Protein AF-A0A7Z0BEG8-F1 (afdb_monomer)

Nearest PDB structures (foldseek):
  4ovf-assembly1_B  TM=3.002E-01  e=1.725E+00  Escherichia coli str. K-12 substr. MC4100
  4n99-assembly1_B  TM=2.689E-01  e=1.384E+00  Escherichia coli K-12
  1jqj-assembly1_A  TM=2.837E-01  e=1.310E+00  Escherichia coli
  7azc-assembly2_D  TM=2.753E-01  e=2.534E+00  Escherichia coli 2-427-07_S4_C3

Secondary structure (DSSP, 8-state):
-EEEEEEE-S--STTT-EEEEEEEETTEEEEEEEESGGGSEEEEEEESSHHHHHHHHHHHH-SSS--EE-PPPPSS---PPP-

Structure (mmCIF, N/CA/C/O backbone):
data_AF-A0A7Z0BEG8-F1
#
_entry.id   AF-A0A7Z0BEG8-F1
#
loop_
_atom_site.group_PDB
_atom_site.id
_atom_site.type_symbol
_atom_site.label_atom_id
_atom_site.label_alt_id
_atom_site.label_comp_id
_atom_site.label_asym_id
_atom_site.label_entity_id
_atom_site.label_seq_id
_atom_site.pdbx_PDB_ins_code
_atom_site.Cartn_x
_atom_site.Cartn_y
_atom_site.Cartn_z
_atom_site.occupancy
_atom_site.B_iso_or_equiv
_atom_site.auth_seq_id
_atom_site.auth_comp_id
_atom_site.auth_asym_id
_atom_site.auth_atom_id
_atom_site.pdbx_PDB_model_num
ATOM 1 N N . MET A 1 1 ? -3.154 7.796 12.925 1.00 84.25 1 MET A N 1
ATOM 2 C CA . MET A 1 1 ? -2.876 6.888 11.793 1.00 84.25 1 MET A CA 1
ATOM 3 C C . MET A 1 1 ? -1.474 6.283 11.887 1.00 84.25 1 MET A C 1
ATOM 5 O O . MET A 1 1 ? -0.481 7.000 11.824 1.00 84.25 1 MET A O 1
ATOM 9 N N . GLU A 1 2 ? -1.400 4.963 12.050 1.00 90.69 2 GLU A N 1
ATOM 10 C CA . GLU A 1 2 ? -0.185 4.141 12.146 1.00 90.69 2 GLU A CA 1
ATOM 11 C C . GLU A 1 2 ? 0.031 3.375 10.829 1.00 90.69 2 GLU A C 1
ATOM 13 O O . GLU A 1 2 ? -0.873 2.688 10.357 1.00 90.69 2 GLU A O 1
ATOM 18 N N . GLN A 1 3 ? 1.219 3.460 10.221 1.00 92.50 3 GLN A N 1
ATOM 19 C CA . GLN A 1 3 ? 1.550 2.649 9.044 1.00 92.50 3 GLN A CA 1
ATOM 20 C C . GLN A 1 3 ? 1.968 1.238 9.459 1.00 92.50 3 GLN A C 1
ATOM 22 O O . GLN A 1 3 ? 2.995 1.064 10.108 1.00 92.50 3 GLN A O 1
ATOM 27 N N . ARG A 1 4 ? 1.204 0.234 9.024 1.00 92.75 4 ARG A N 1
ATOM 28 C CA . ARG A 1 4 ? 1.444 -1.180 9.334 1.00 92.75 4 ARG A CA 1
ATOM 29 C C . ARG A 1 4 ? 2.394 -1.836 8.345 1.00 92.75 4 ARG A C 1
ATOM 31 O O . ARG A 1 4 ? 3.313 -2.536 8.755 1.00 92.75 4 ARG A O 1
ATOM 38 N N . LYS A 1 5 ? 2.174 -1.613 7.049 1.00 94.00 5 LYS A N 1
ATOM 39 C CA . LYS A 1 5 ? 2.957 -2.225 5.969 1.00 94.00 5 LYS A CA 1
ATOM 40 C C . LYS A 1 5 ? 3.127 -1.243 4.812 1.00 94.00 5 LYS A C 1
ATOM 42 O O . LYS A 1 5 ? 2.319 -0.330 4.623 1.00 94.00 5 LYS A O 1
ATOM 47 N N . HIS A 1 6 ? 4.194 -1.427 4.047 1.00 94.56 6 HIS A N 1
ATOM 48 C CA . HIS A 1 6 ? 4.503 -0.650 2.851 1.00 94.56 6 HIS A CA 1
ATOM 49 C C . HIS A 1 6 ? 5.124 -1.582 1.822 1.00 94.56 6 HIS A C 1
ATOM 51 O O . HIS A 1 6 ? 6.021 -2.347 2.152 1.00 94.56 6 HIS A O 1
ATOM 57 N N . TRP A 1 7 ? 4.671 -1.504 0.579 1.00 95.50 7 TRP A N 1
ATOM 58 C CA . TRP A 1 7 ? 5.259 -2.215 -0.546 1.00 95.50 7 TRP A CA 1
ATOM 59 C C . TRP A 1 7 ? 5.731 -1.238 -1.609 1.00 95.50 7 TRP A C 1
ATOM 61 O O . TRP A 1 7 ? 5.061 -0.249 -1.900 1.00 95.50 7 TRP A O 1
ATOM 71 N N . TRP A 1 8 ? 6.870 -1.543 -2.221 1.00 94.25 8 TRP A N 1
ATOM 72 C CA . TRP A 1 8 ? 7.438 -0.788 -3.335 1.00 94.25 8 TRP A CA 1
ATOM 73 C C . TRP A 1 8 ? 7.732 -1.716 -4.513 1.00 94.25 8 TRP A C 1
ATOM 75 O O . TRP A 1 8 ? 8.276 -2.802 -4.330 1.00 94.25 8 TRP A O 1
ATOM 85 N N . ASN A 1 9 ? 7.417 -1.281 -5.734 1.00 93.62 9 ASN A N 1
ATOM 86 C CA . ASN A 1 9 ? 7.542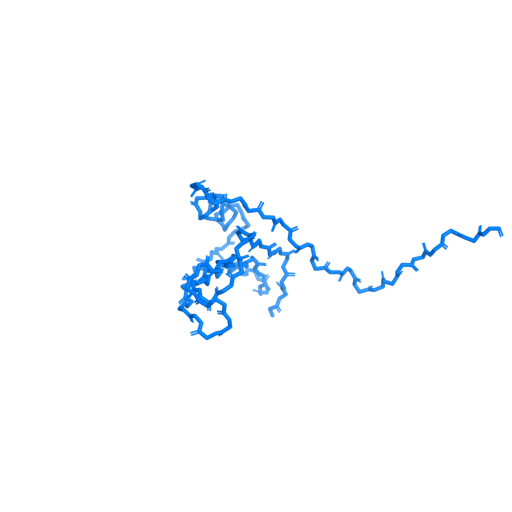 -2.099 -6.946 1.00 93.62 9 ASN A CA 1
ATOM 87 C C . ASN A 1 9 ? 8.978 -2.307 -7.474 1.00 93.62 9 ASN A C 1
ATOM 89 O O . ASN A 1 9 ? 9.161 -2.783 -8.594 1.00 93.62 9 ASN A O 1
ATOM 93 N N . GLY A 1 10 ? 10.005 -1.890 -6.728 1.00 89.94 10 GLY A N 1
ATOM 94 C CA . GLY A 1 10 ? 11.410 -2.060 -7.112 1.00 89.94 10 GLY A CA 1
ATOM 95 C C . GLY A 1 10 ? 11.897 -1.125 -8.227 1.00 89.94 10 GLY A C 1
ATOM 96 O O . GLY A 1 10 ? 13.076 -1.167 -8.584 1.00 89.94 10 GLY A O 1
ATOM 97 N N . LYS A 1 11 ? 11.027 -0.268 -8.776 1.00 89.94 11 LYS A N 1
ATOM 98 C CA . LYS A 1 11 ? 11.376 0.664 -9.854 1.00 89.94 11 LYS A CA 1
ATOM 99 C C . LYS A 1 11 ? 11.774 2.026 -9.301 1.00 89.94 11 LYS A C 1
ATOM 101 O O . LYS A 1 11 ? 11.105 2.598 -8.437 1.00 89.94 11 LYS A O 1
ATOM 106 N N . TRP A 1 12 ? 12.859 2.556 -9.853 1.00 79.62 12 TRP A N 1
ATOM 107 C CA . TRP A 1 12 ? 13.367 3.893 -9.572 1.00 79.62 12 TRP A CA 1
ATOM 108 C C . TRP A 1 12 ? 12.865 4.870 -10.641 1.00 79.62 12 TRP A C 1
ATOM 110 O O . TRP A 1 12 ? 12.847 4.544 -11.825 1.00 79.62 12 TRP A O 1
ATOM 120 N N . GLY A 1 13 ? 12.446 6.069 -10.231 1.00 77.75 13 GLY A N 1
ATOM 121 C CA . GLY A 1 13 ? 12.004 7.134 -11.140 1.00 77.75 13 GLY A CA 1
ATOM 122 C C . GLY A 1 13 ? 10.554 7.577 -10.937 1.00 77.75 13 GLY A C 1
ATOM 123 O O . GLY A 1 13 ? 9.685 6.794 -10.557 1.00 77.75 13 GLY A O 1
ATOM 124 N N . ARG A 1 14 ? 10.294 8.860 -11.213 1.00 74.00 14 ARG A N 1
ATOM 125 C CA . ARG A 1 14 ? 9.030 9.560 -10.906 1.00 74.00 14 ARG A CA 1
ATOM 126 C C . ARG A 1 14 ? 7.804 9.064 -11.677 1.00 74.00 14 ARG A C 1
ATOM 128 O O . ARG A 1 14 ? 6.703 9.417 -11.306 1.00 74.00 14 ARG A O 1
ATOM 135 N N . LEU A 1 15 ? 7.961 8.286 -12.745 1.00 80.19 15 LEU A N 1
ATOM 136 C CA . LEU A 1 15 ? 6.827 7.749 -13.521 1.00 80.19 15 LEU A CA 1
ATOM 137 C C . LEU A 1 15 ? 6.585 6.261 -13.255 1.00 80.19 15 LEU A C 1
ATOM 139 O O . LEU A 1 15 ? 5.452 5.793 -13.289 1.00 80.19 15 LEU A O 1
ATOM 143 N N . ALA A 1 16 ? 7.656 5.514 -12.988 1.00 86.94 16 ALA A N 1
ATOM 144 C CA . ALA A 1 16 ? 7.612 4.063 -12.867 1.00 86.94 16 ALA A CA 1
ATOM 145 C C . ALA A 1 16 ? 7.485 3.581 -11.417 1.00 86.94 16 ALA A C 1
ATOM 147 O O . ALA A 1 16 ? 7.034 2.456 -11.195 1.00 86.94 16 ALA A O 1
ATOM 148 N N . ARG A 1 17 ? 7.888 4.402 -10.436 1.00 92.06 17 ARG A N 1
ATOM 149 C CA . ARG A 1 17 ? 7.802 4.057 -9.015 1.00 92.06 17 ARG A CA 1
ATOM 150 C C . ARG A 1 17 ? 6.346 3.945 -8.584 1.00 92.06 17 ARG A C 1
ATOM 152 O O . ARG A 1 17 ? 5.562 4.873 -8.786 1.00 92.06 17 ARG A O 1
ATOM 159 N N . ARG A 1 18 ? 6.022 2.835 -7.931 1.00 93.56 18 ARG A N 1
ATOM 160 C CA . ARG A 1 18 ? 4.732 2.616 -7.285 1.00 93.56 18 ARG A CA 1
ATOM 161 C C . ARG A 1 18 ? 4.947 2.186 -5.848 1.00 93.56 18 ARG A C 1
ATOM 163 O O . ARG A 1 18 ? 5.833 1.374 -5.575 1.00 93.56 18 ARG A O 1
ATOM 170 N N . ASP A 1 19 ? 4.128 2.723 -4.961 1.00 94.19 19 ASP A N 1
ATOM 171 C CA . ASP A 1 19 ? 4.116 2.371 -3.549 1.00 94.19 19 ASP A CA 1
ATOM 172 C C . ASP A 1 19 ? 2.680 2.010 -3.142 1.00 94.19 19 ASP A C 1
ATOM 174 O O . ASP A 1 19 ? 1.725 2.631 -3.609 1.00 94.19 19 ASP A O 1
ATOM 178 N N . VAL A 1 20 ? 2.523 1.010 -2.281 1.00 95.69 20 VAL A N 1
ATOM 179 C CA . VAL A 1 20 ? 1.252 0.681 -1.624 1.00 95.69 20 VAL A CA 1
ATOM 180 C C . VAL A 1 20 ? 1.475 0.757 -0.124 1.00 95.69 20 VAL A C 1
ATOM 182 O O . VAL A 1 20 ? 2.437 0.189 0.383 1.00 95.69 20 VAL A O 1
ATOM 185 N N . PHE A 1 21 ? 0.607 1.455 0.597 1.00 95.19 21 PHE A N 1
ATOM 186 C CA . PHE A 1 21 ? 0.684 1.586 2.047 1.00 95.19 21 PHE A CA 1
ATOM 187 C C . PHE A 1 21 ? -0.577 1.031 2.684 1.00 95.19 21 PHE A C 1
ATOM 189 O O . PHE A 1 21 ? -1.676 1.349 2.239 1.00 95.19 21 PHE A O 1
ATOM 196 N N .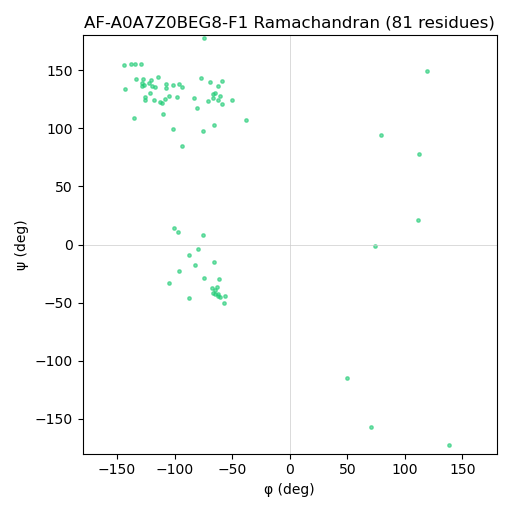 LEU A 1 22 ? -0.405 0.269 3.759 1.00 96.25 22 LEU A N 1
ATOM 197 C CA . LEU A 1 22 ? -1.487 -0.150 4.638 1.00 96.25 22 LEU A CA 1
ATOM 198 C C . LEU A 1 22 ? -1.327 0.564 5.977 1.00 96.25 22 LEU A C 1
ATOM 200 O O . LEU A 1 22 ? -0.283 0.449 6.628 1.00 96.25 22 LEU A O 1
ATOM 204 N N . ARG A 1 23 ? -2.351 1.312 6.383 1.00 95.56 23 ARG A N 1
ATOM 205 C CA . ARG A 1 23 ? -2.372 2.066 7.639 1.00 95.56 23 ARG A CA 1
ATOM 206 C C . ARG A 1 23 ? -3.638 1.767 8.426 1.00 95.56 23 ARG A C 1
ATOM 208 O O . ARG A 1 23 ? -4.654 1.401 7.845 1.00 95.56 23 ARG A O 1
ATOM 215 N N . VAL A 1 24 ? -3.565 1.948 9.736 1.00 95.06 24 VAL A N 1
ATOM 216 C CA . VAL A 1 24 ? -4.704 1.827 10.646 1.00 95.06 24 VAL A CA 1
ATOM 217 C C . VAL A 1 24 ? -4.889 3.132 11.413 1.00 95.06 24 VAL A C 1
ATOM 219 O O . VAL A 1 24 ? -3.915 3.776 11.814 1.00 95.06 24 VAL A O 1
ATOM 222 N N . ASP A 1 25 ? -6.133 3.551 11.589 1.00 94.00 25 ASP A N 1
ATOM 223 C CA . ASP A 1 25 ? -6.504 4.677 12.436 1.00 94.00 25 ASP A CA 1
ATOM 224 C C . ASP A 1 25 ? -7.725 4.302 13.276 1.00 94.00 25 ASP A C 1
ATOM 226 O O . ASP A 1 25 ? -8.821 4.133 12.748 1.00 94.00 25 ASP A O 1
ATOM 230 N N . ALA A 1 26 ? -7.515 4.114 14.583 1.00 92.12 26 ALA A N 1
ATOM 231 C CA . ALA A 1 26 ? -8.485 3.471 15.473 1.00 92.12 26 ALA A CA 1
ATOM 232 C C . ALA A 1 26 ? -8.994 2.138 14.879 1.00 92.12 26 ALA A C 1
ATOM 234 O O . ALA A 1 26 ? -8.200 1.218 14.691 1.00 92.12 26 ALA A O 1
ATOM 235 N N . ASP A 1 27 ? -10.282 2.056 14.544 1.00 92.94 27 ASP A N 1
ATOM 236 C CA . ASP A 1 27 ? -10.930 0.867 13.977 1.00 92.94 27 ASP A CA 1
ATOM 237 C C . ASP A 1 27 ? -11.046 0.915 12.440 1.00 92.94 27 ASP A C 1
ATOM 239 O O . ASP A 1 27 ? -11.759 0.116 11.830 1.00 92.94 27 ASP A O 1
ATOM 243 N N . ARG A 1 28 ? -10.383 1.876 11.785 1.00 97.00 28 ARG A N 1
ATOM 244 C CA . ARG A 1 28 ? -10.408 2.046 10.327 1.00 97.00 28 ARG A CA 1
ATOM 245 C C . ARG A 1 28 ? -9.100 1.627 9.687 1.00 97.00 28 ARG A C 1
ATOM 247 O O . ARG A 1 28 ? -8.011 1.953 10.158 1.00 97.00 28 ARG A O 1
ATOM 254 N N . TRP A 1 29 ? -9.225 0.936 8.562 1.00 97.62 29 TRP A N 1
ATOM 255 C CA . TRP A 1 29 ? -8.105 0.499 7.744 1.00 97.62 29 TRP A CA 1
ATOM 256 C C . TRP A 1 29 ? -8.044 1.321 6.467 1.00 97.62 29 TRP A C 1
ATO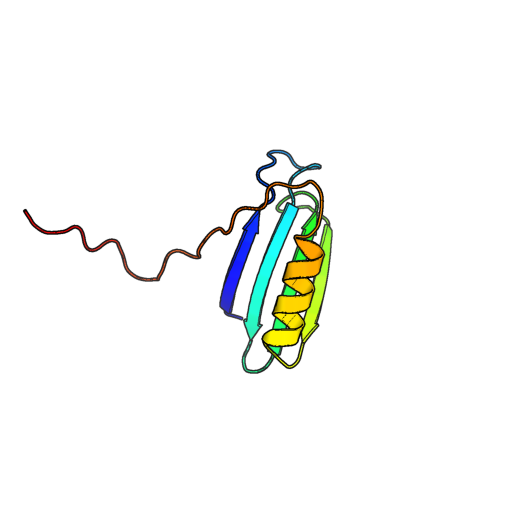M 258 O O . TRP A 1 29 ? -9.057 1.528 5.808 1.00 97.62 29 TRP A O 1
ATOM 268 N N . HIS A 1 30 ? -6.846 1.770 6.110 1.00 98.00 30 HIS A N 1
ATOM 269 C CA . HIS A 1 30 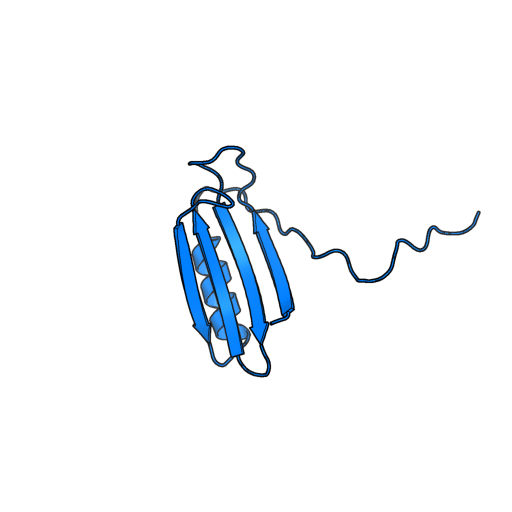? -6.613 2.636 4.964 1.00 98.00 30 HIS A CA 1
ATOM 270 C C . HIS A 1 30 ? -5.558 2.018 4.054 1.00 98.00 30 HIS A C 1
ATOM 272 O O . HIS A 1 30 ? -4.445 1.714 4.494 1.00 98.00 30 HIS A O 1
ATOM 278 N N . VAL A 1 31 ? -5.889 1.889 2.773 1.00 97.69 31 VAL A N 1
ATOM 279 C CA . VAL A 1 31 ? -4.952 1.503 1.718 1.00 97.69 31 VAL A CA 1
ATOM 280 C C . VAL A 1 31 ? -4.680 2.723 0.849 1.00 97.69 31 VAL A C 1
ATOM 282 O O . VAL A 1 31 ? -5.606 3.331 0.319 1.00 97.69 31 VAL A O 1
ATOM 285 N N . GLU A 1 32 ? -3.413 3.085 0.680 1.00 96.25 32 GLU A N 1
ATOM 286 C CA . GLU A 1 32 ? -2.992 4.113 -0.275 1.00 96.25 32 GLU A CA 1
ATOM 287 C C . GLU A 1 32 ? -2.182 3.460 -1.391 1.00 96.25 32 GLU A C 1
ATOM 289 O O . GLU A 1 32 ? -1.137 2.870 -1.128 1.00 96.25 32 GLU A O 1
ATOM 294 N N . GLN A 1 33 ? -2.618 3.620 -2.636 1.00 95.12 33 GLN A N 1
ATOM 295 C CA . GLN A 1 33 ? -1.806 3.347 -3.816 1.00 95.12 33 GLN A CA 1
ATOM 296 C C . GLN A 1 33 ? -1.215 4.659 -4.321 1.00 95.12 33 GLN A C 1
ATOM 298 O O . GLN A 1 33 ? -1.960 5.592 -4.610 1.00 95.12 33 GLN A O 1
ATOM 303 N N . ARG A 1 34 ? 0.103 4.718 -4.499 1.00 93.31 34 ARG A N 1
ATOM 304 C CA . ARG A 1 34 ? 0.806 5.881 -5.043 1.00 93.31 34 ARG A CA 1
ATOM 305 C C . ARG A 1 34 ? 1.503 5.528 -6.348 1.00 93.31 34 ARG A C 1
ATOM 307 O O . ARG A 1 34 ? 2.334 4.622 -6.382 1.00 93.31 34 ARG A O 1
ATOM 314 N N . ALA A 1 35 ? 1.206 6.269 -7.410 1.00 90.94 35 ALA A N 1
ATOM 315 C CA . ALA A 1 35 ? 1.876 6.168 -8.701 1.00 90.94 35 ALA A CA 1
ATOM 316 C C . ALA A 1 35 ? 2.733 7.415 -8.942 1.00 90.94 35 ALA A C 1
ATOM 318 O O . ALA A 1 35 ? 2.202 8.503 -9.141 1.00 90.94 35 ALA A O 1
ATOM 319 N N . GLY A 1 36 ? 4.056 7.250 -8.946 1.00 84.62 36 GLY A N 1
ATOM 320 C CA . GLY A 1 36 ? 5.010 8.291 -9.324 1.00 84.62 36 GLY A CA 1
ATOM 321 C C . GLY A 1 36 ? 5.893 8.872 -8.209 1.00 84.62 36 GLY A C 1
ATOM 322 O O . GLY A 1 36 ? 6.464 9.955 -8.349 1.00 84.62 36 GLY A O 1
ATOM 323 N N . GLY A 1 37 ? 6.065 8.157 -7.094 1.00 70.50 37 GLY A N 1
ATOM 324 C CA . GLY A 1 37 ? 6.839 8.652 -5.946 1.00 70.50 37 GLY A CA 1
ATOM 325 C C . GLY A 1 37 ? 6.124 9.787 -5.202 1.00 70.50 37 GLY A C 1
ATOM 326 O O . GLY A 1 37 ? 4.907 9.878 -5.264 1.00 70.50 37 GLY A O 1
ATOM 327 N N . ALA A 1 38 ? 6.851 10.633 -4.461 1.00 69.81 38 ALA A N 1
ATOM 328 C CA . ALA A 1 38 ? 6.264 11.588 -3.503 1.00 69.81 38 ALA A CA 1
ATOM 329 C C . ALA A 1 38 ? 5.318 12.642 -4.111 1.00 69.81 38 ALA A C 1
ATOM 331 O O . ALA A 1 38 ? 4.385 13.055 -3.436 1.00 69.81 38 ALA A O 1
ATOM 332 N N . GLU A 1 39 ? 5.532 13.029 -5.369 1.00 75.31 39 GLU A N 1
ATOM 333 C CA . GLU A 1 39 ? 4.657 13.961 -6.107 1.00 75.31 39 GLU A CA 1
ATOM 334 C C . GLU A 1 39 ? 3.703 13.243 -7.069 1.00 75.31 39 GLU A C 1
ATOM 336 O O . GLU A 1 39 ? 3.147 13.838 -7.989 1.00 75.31 39 GLU A O 1
ATOM 341 N N . GLY A 1 40 ? 3.582 11.928 -6.901 1.00 79.94 40 GLY A N 1
ATOM 342 C CA . GLY A 1 40 ? 2.722 11.081 -7.701 1.00 79.94 40 GLY A CA 1
ATOM 343 C C . GLY A 1 40 ? 1.239 11.235 -7.372 1.00 79.94 40 GLY A C 1
ATOM 344 O O . GLY A 1 40 ? 0.840 11.941 -6.447 1.00 79.94 40 GLY A O 1
ATOM 345 N N . ILE A 1 41 ? 0.410 10.512 -8.120 1.00 90.00 41 ILE A N 1
ATOM 346 C CA . ILE A 1 41 ? -1.029 10.430 -7.871 1.00 90.00 41 ILE A CA 1
ATOM 347 C C . ILE A 1 41 ? -1.271 9.373 -6.797 1.00 90.00 41 ILE A C 1
ATOM 349 O O . ILE A 1 41 ? -0.849 8.223 -6.957 1.00 90.00 41 ILE A O 1
ATOM 353 N N . SER A 1 42 ? -1.977 9.756 -5.734 1.00 93.25 42 SER A N 1
ATOM 354 C CA . SER A 1 42 ? -2.448 8.830 -4.706 1.00 93.25 42 SER A CA 1
ATOM 355 C C . SER A 1 42 ? -3.923 8.494 -4.901 1.00 93.25 42 SER A C 1
ATOM 357 O O . SER A 1 42 ? -4.750 9.369 -5.156 1.00 93.25 42 SER A O 1
ATOM 359 N N . ARG A 1 43 ? -4.258 7.216 -4.733 1.00 95.38 43 ARG A N 1
ATOM 360 C CA . ARG A 1 43 ? -5.626 6.724 -4.580 1.00 95.38 43 ARG A CA 1
ATOM 361 C C . ARG A 1 43 ? -5.764 6.090 -3.203 1.00 95.38 43 ARG A C 1
ATOM 363 O O . ARG A 1 43 ? -4.895 5.323 -2.794 1.00 95.38 43 ARG A O 1
ATOM 370 N N . PHE A 1 44 ? -6.857 6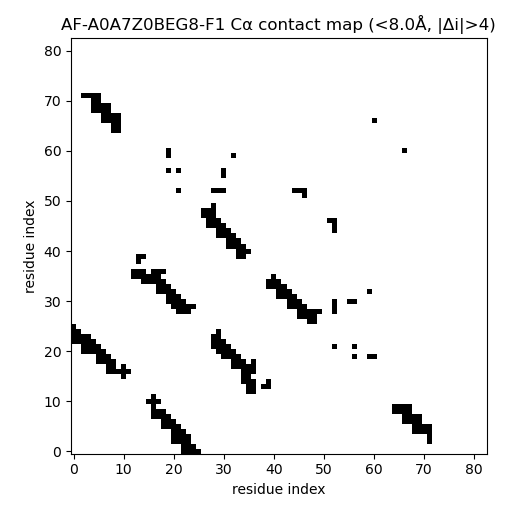.405 -2.522 1.00 96.38 44 PHE A N 1
ATOM 371 C CA . PHE A 1 44 ? -7.144 5.931 -1.175 1.00 96.38 44 PHE A CA 1
ATOM 372 C C . PHE A 1 44 ? -8.366 5.020 -1.175 1.00 96.38 44 PHE A C 1
ATOM 374 O O . PHE A 1 44 ? -9.318 5.254 -1.920 1.00 96.38 44 PHE A O 1
ATOM 381 N N . TYR A 1 45 ? -8.317 4.008 -0.321 1.00 97.81 45 TYR A N 1
ATOM 382 C CA . TYR A 1 45 ? -9.410 3.092 -0.036 1.00 97.81 45 TYR A CA 1
ATOM 383 C C . TYR A 1 45 ? -9.522 2.928 1.478 1.00 97.81 45 TYR A C 1
ATOM 385 O O . TYR A 1 45 ? -8.500 2.892 2.170 1.00 97.81 45 TYR A O 1
ATOM 393 N N . GLU A 1 46 ? -10.744 2.830 1.989 1.00 97.56 46 GLU A N 1
ATOM 394 C CA . GLU A 1 46 ? -11.024 2.757 3.422 1.00 97.56 46 GLU A CA 1
ATOM 395 C C . GLU A 1 46 ? -11.923 1.561 3.723 1.00 97.56 46 GLU A C 1
ATOM 397 O O . GLU A 1 46 ? -12.908 1.328 3.023 1.00 97.56 46 GLU A O 1
ATOM 402 N N . TYR A 1 47 ? -11.594 0.826 4.782 1.00 97.94 47 TYR A N 1
ATOM 403 C CA . TYR A 1 47 ? -12.265 -0.412 5.167 1.00 97.94 47 TYR A CA 1
ATOM 404 C C . TYR A 1 47 ? -12.556 -0.441 6.667 1.00 97.94 47 TYR A C 1
ATOM 406 O O . TYR A 1 47 ? -11.914 0.243 7.470 1.00 97.94 47 TYR A O 1
ATOM 414 N N . GLY A 1 48 ? -13.565 -1.228 7.047 1.00 97.19 48 GLY A N 1
ATOM 415 C CA . GLY A 1 48 ? -13.898 -1.494 8.450 1.00 97.19 48 GLY A CA 1
ATOM 416 C C . GLY A 1 48 ? -13.134 -2.677 9.043 1.00 97.19 48 GLY A C 1
ATOM 417 O O . GLY A 1 48 ? -13.205 -2.900 10.246 1.00 97.19 48 GLY A O 1
ATOM 418 N N . SER A 1 49 ? -12.416 -3.439 8.217 1.00 96.94 49 SER A N 1
ATOM 419 C CA . SER A 1 49 ? -11.712 -4.646 8.637 1.00 96.94 49 SER A CA 1
ATOM 420 C C . SER A 1 49 ? -10.323 -4.746 8.014 1.00 96.94 49 SER A C 1
ATOM 422 O O . SER A 1 49 ? -10.049 -4.189 6.947 1.00 96.94 49 SER A O 1
ATOM 424 N N . ALA A 1 50 ? -9.447 -5.483 8.699 1.00 95.62 50 ALA A N 1
ATOM 425 C CA . ALA A 1 50 ? -8.112 -5.784 8.202 1.00 95.62 50 ALA A CA 1
ATOM 426 C C . ALA A 1 50 ? -8.178 -6.644 6.935 1.00 95.62 50 ALA A C 1
ATOM 428 O O . ALA A 1 50 ? -7.464 -6.369 5.977 1.00 95.62 50 ALA A O 1
ATOM 429 N N . ASP A 1 51 ? -9.057 -7.649 6.919 1.00 97.44 51 ASP A N 1
ATOM 430 C CA . ASP A 1 51 ? -9.152 -8.624 5.832 1.00 97.44 51 ASP A CA 1
ATOM 431 C C . ASP A 1 51 ? -9.527 -7.975 4.493 1.00 97.44 51 ASP A C 1
ATOM 433 O O . ASP A 1 51 ? -8.879 -8.248 3.486 1.00 97.44 51 ASP A O 1
ATOM 437 N N . GLU A 1 52 ? -10.507 -7.063 4.472 1.00 97.75 52 GLU A N 1
ATOM 438 C CA . GLU A 1 52 ? -10.898 -6.338 3.250 1.00 97.75 52 G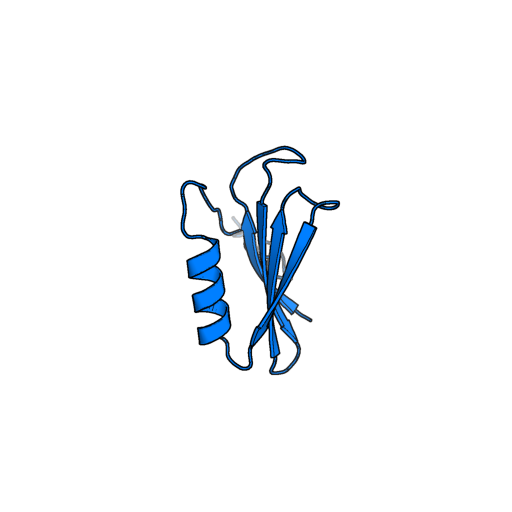LU A CA 1
ATOM 439 C C . GLU A 1 52 ? -9.776 -5.422 2.734 1.00 97.75 52 GLU A C 1
ATOM 441 O O . GLU A 1 52 ? -9.532 -5.314 1.525 1.00 97.75 52 GLU A O 1
ATOM 446 N N . ALA A 1 53 ? -9.061 -4.772 3.656 1.00 97.81 53 ALA A N 1
ATOM 447 C CA . ALA A 1 53 ? -7.921 -3.937 3.311 1.00 97.81 53 ALA A CA 1
ATOM 448 C C . ALA A 1 53 ? -6.766 -4.779 2.752 1.00 97.81 53 ALA A C 1
ATOM 450 O O . ALA A 1 53 ? -6.143 -4.394 1.761 1.00 97.81 53 ALA A O 1
ATOM 451 N N . GLU A 1 54 ? -6.491 -5.941 3.349 1.00 96.62 54 GLU A N 1
ATOM 452 C CA . GLU A 1 54 ? -5.470 -6.866 2.867 1.00 96.62 54 GLU A CA 1
ATOM 453 C C . GLU A 1 54 ? -5.833 -7.498 1.519 1.00 96.62 54 GLU A C 1
ATOM 455 O O . GLU A 1 54 ? -4.945 -7.656 0.683 1.00 96.62 54 GLU A O 1
ATOM 460 N N . ASP A 1 55 ? -7.103 -7.817 1.268 1.00 98.31 55 ASP A N 1
ATOM 461 C CA . ASP A 1 55 ? -7.566 -8.290 -0.042 1.00 98.31 55 ASP A CA 1
ATOM 462 C C . ASP A 1 55 ? -7.310 -7.243 -1.134 1.00 98.31 55 ASP A C 1
ATOM 464 O O . ASP A 1 55 ? -6.701 -7.528 -2.167 1.00 98.31 55 ASP A O 1
ATOM 468 N N . THR A 1 56 ? -7.636 -5.985 -0.837 1.00 98.12 56 THR A N 1
ATOM 469 C CA . THR A 1 56 ? -7.354 -4.863 -1.737 1.00 98.12 56 THR A CA 1
ATOM 470 C C . THR A 1 56 ? -5.858 -4.690 -1.967 1.00 98.12 56 THR A C 1
ATOM 472 O O . THR A 1 56 ? -5.432 -4.488 -3.102 1.00 98.12 56 THR A O 1
ATOM 475 N N . VAL A 1 57 ? -5.030 -4.804 -0.923 1.00 97.44 57 VAL A N 1
ATOM 476 C CA . VAL A 1 57 ? -3.570 -4.805 -1.084 1.00 97.44 57 VAL A CA 1
ATOM 477 C C . VAL A 1 57 ? -3.146 -5.922 -2.033 1.00 97.44 57 VAL A C 1
ATOM 479 O O . VAL A 1 57 ? -2.436 -5.640 -2.992 1.00 97.44 57 VAL A O 1
ATOM 482 N N . ARG A 1 58 ? -3.595 -7.165 -1.825 1.00 97.00 58 ARG A N 1
ATOM 483 C CA . ARG A 1 58 ? -3.239 -8.300 -2.696 1.00 97.00 58 ARG A CA 1
ATOM 484 C C . ARG A 1 58 ? -3.616 -8.024 -4.150 1.00 97.00 58 ARG A C 1
ATOM 486 O O . ARG A 1 58 ? -2.779 -8.223 -5.024 1.00 97.00 58 ARG A O 1
ATOM 493 N N . ALA A 1 59 ? -4.806 -7.479 -4.398 1.00 97.25 59 ALA A N 1
ATOM 494 C CA . ALA A 1 59 ? -5.244 -7.091 -5.736 1.00 97.25 59 ALA A CA 1
ATOM 495 C C . ALA A 1 59 ? -4.384 -5.972 -6.357 1.00 97.25 59 ALA A C 1
ATOM 497 O O . ALA A 1 59 ? -4.127 -5.984 -7.556 1.00 97.25 59 ALA A O 1
ATOM 498 N N . LEU A 1 60 ? -3.908 -5.005 -5.564 1.00 95.88 60 LEU A N 1
ATOM 499 C CA . LEU A 1 60 ? -3.026 -3.930 -6.046 1.00 95.88 60 LEU A CA 1
ATOM 500 C C . LEU A 1 60 ? -1.593 -4.401 -6.320 1.00 95.88 60 LEU A C 1
ATOM 502 O O . LEU A 1 60 ? -0.895 -3.791 -7.136 1.00 95.88 60 LEU A O 1
ATOM 506 N N . LEU A 1 61 ? -1.142 -5.426 -5.597 1.00 95.38 61 LEU A N 1
ATOM 507 C CA . LEU A 1 61 ? 0.169 -6.037 -5.791 1.00 95.38 61 LEU A CA 1
ATOM 508 C C . LEU A 1 61 ? 0.167 -7.051 -6.944 1.00 95.38 61 LEU A C 1
ATOM 510 O O . LEU A 1 61 ? 1.239 -7.368 -7.461 1.00 95.38 61 LEU A O 1
ATOM 514 N N . ASP A 1 62 ? -1.005 -7.524 -7.369 1.00 94.19 62 ASP A N 1
ATOM 515 C CA . ASP A 1 62 ? -1.140 -8.401 -8.527 1.00 94.19 62 ASP A CA 1
ATOM 516 C C . ASP A 1 62 ? -0.732 -7.678 -9.822 1.00 94.19 62 ASP A C 1
ATOM 518 O O . ASP A 1 62 ? -1.133 -6.543 -10.100 1.00 94.19 62 ASP A O 1
ATOM 522 N N . GLY A 1 63 ? 0.125 -8.323 -10.613 1.00 88.19 63 GLY A N 1
ATOM 523 C CA . GLY A 1 63 ? 0.639 -7.772 -11.863 1.00 88.19 63 GLY A CA 1
ATOM 524 C C . GLY A 1 63 ? 2.134 -8.019 -12.092 1.00 88.19 63 GLY A C 1
ATOM 525 O O . GLY A 1 63 ? 2.784 -8.751 -11.351 1.00 88.19 63 GLY A O 1
ATOM 526 N N . PRO A 1 64 ? 2.715 -7.406 -13.141 1.00 86.50 64 PRO A N 1
ATOM 527 C CA . PRO A 1 64 ? 4.080 -7.702 -13.591 1.00 86.50 64 PRO A CA 1
ATOM 528 C C . PRO A 1 64 ? 5.178 -7.027 -12.752 1.00 86.50 64 PRO A C 1
ATOM 530 O O . PRO A 1 64 ? 6.366 -7.182 -13.036 1.00 86.50 64 PRO A O 1
ATOM 533 N N . ASP A 1 65 ? 4.802 -6.204 -11.777 1.00 90.38 65 ASP A N 1
ATOM 534 C CA . ASP A 1 65 ? 5.738 -5.485 -10.924 1.00 90.38 65 ASP A CA 1
ATOM 535 C C . ASP A 1 65 ? 6.335 -6.419 -9.857 1.00 90.38 65 ASP A C 1
ATOM 537 O O . ASP A 1 65 ? 5.664 -7.284 -9.304 1.00 90.38 65 ASP A O 1
ATOM 541 N N . THR A 1 66 ? 7.615 -6.231 -9.526 1.00 88.88 66 THR A N 1
ATOM 542 C CA . THR A 1 66 ? 8.278 -7.017 -8.475 1.00 88.88 66 THR A CA 1
ATOM 543 C C . THR A 1 66 ? 8.190 -6.280 -7.146 1.00 88.88 66 THR A C 1
ATOM 545 O O . THR A 1 66 ? 9.094 -5.531 -6.766 1.00 88.88 66 THR A O 1
ATOM 548 N N . TRP A 1 67 ? 7.075 -6.466 -6.447 1.00 94.12 67 TRP A N 1
ATOM 549 C CA . TRP A 1 67 ? 6.824 -5.811 -5.170 1.00 94.12 67 TRP A CA 1
ATOM 550 C C . TRP A 1 67 ? 7.732 -6.322 -4.055 1.00 94.12 67 TRP A C 1
ATOM 552 O O . TRP A 1 67 ? 8.004 -7.514 -3.929 1.00 94.12 67 TRP A O 1
ATOM 562 N N . ARG A 1 68 ? 8.196 -5.392 -3.224 1.00 93.06 68 ARG A N 1
ATOM 563 C CA . ARG A 1 68 ? 9.013 -5.657 -2.042 1.00 93.06 68 ARG A CA 1
ATOM 564 C C . ARG A 1 68 ? 8.348 -5.023 -0.842 1.00 93.06 68 ARG A C 1
ATOM 566 O O . ARG A 1 68 ? 8.098 -3.819 -0.860 1.00 93.06 68 ARG A O 1
ATOM 573 N N . GLU A 1 69 ? 8.087 -5.823 0.182 1.00 93.12 69 GLU A N 1
ATOM 574 C CA . GLU A 1 69 ? 7.640 -5.296 1.464 1.00 93.12 69 GLU A CA 1
ATOM 575 C C . GLU A 1 69 ? 8.802 -4.574 2.151 1.00 93.12 69 GLU A C 1
ATOM 577 O O . GLU A 1 69 ? 9.882 -5.128 2.356 1.00 93.12 69 GLU A O 1
ATOM 582 N N . LEU A 1 70 ? 8.574 -3.310 2.473 1.00 87.94 70 LEU A N 1
ATOM 583 C CA . LEU A 1 70 ? 9.452 -2.474 3.261 1.00 87.94 70 LEU A CA 1
ATOM 584 C C . LEU A 1 70 ? 8.863 -2.436 4.668 1.00 87.94 70 LEU A C 1
ATOM 586 O O . LEU A 1 70 ? 7.896 -1.725 4.942 1.00 87.94 70 LEU A O 1
ATOM 590 N N . SER A 1 71 ? 9.424 -3.248 5.561 1.00 68.75 71 SER A N 1
ATOM 591 C CA . SER A 1 71 ?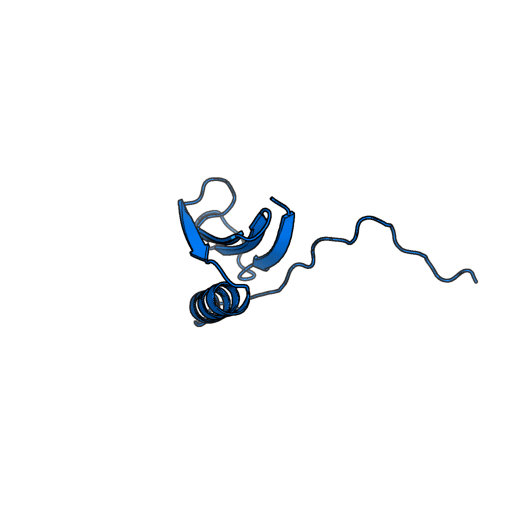 9.015 -3.256 6.961 1.00 68.75 71 SER A CA 1
ATOM 592 C C . SER A 1 71 ? 9.258 -1.862 7.553 1.00 68.75 71 SER A C 1
ATOM 594 O O . SER A 1 71 ? 10.382 -1.353 7.440 1.00 68.75 71 SER A O 1
ATOM 596 N N . PRO A 1 72 ? 8.266 -1.220 8.199 1.00 60.56 72 PRO A N 1
ATOM 597 C CA . PRO A 1 72 ? 8.569 -0.074 9.036 1.00 60.56 72 PRO A CA 1
ATOM 598 C C . PRO A 1 72 ? 9.540 -0.569 10.106 1.00 60.56 72 PRO A C 1
ATOM 600 O O . PRO A 1 72 ? 9.268 -1.537 10.817 1.00 60.56 72 PRO A O 1
ATOM 603 N N . ARG A 1 73 ? 10.727 0.037 10.159 1.00 52.38 73 ARG A N 1
ATOM 604 C CA . ARG A 1 73 ? 11.718 -0.271 11.190 1.00 52.38 73 ARG A CA 1
ATOM 605 C C . ARG A 1 73 ? 11.008 -0.210 12.553 1.00 52.38 73 ARG A C 1
ATOM 607 O O . ARG A 1 73 ? 10.422 0.835 12.841 1.00 52.38 73 ARG A O 1
ATOM 614 N N . PRO A 1 74 ? 11.047 -1.268 13.383 1.00 54.38 74 PRO A N 1
ATOM 615 C CA . PRO A 1 74 ? 10.437 -1.200 14.702 1.00 54.38 74 PRO A CA 1
ATOM 616 C C . PRO A 1 74 ? 11.076 -0.052 15.506 1.00 54.38 74 PRO A C 1
ATOM 618 O O . PRO A 1 74 ? 12.291 0.173 15.391 1.00 54.38 74 PRO A O 1
ATOM 621 N N . PRO A 1 75 ? 10.292 0.711 16.291 1.00 49.81 75 PRO A N 1
ATOM 622 C CA . PRO A 1 75 ? 10.841 1.717 17.190 1.00 49.81 75 PRO A CA 1
ATOM 623 C C . PRO A 1 75 ? 11.654 1.003 18.282 1.00 49.81 75 PRO A C 1
ATOM 625 O O . PRO A 1 75 ? 11.098 0.393 19.186 1.00 49.81 75 PRO A O 1
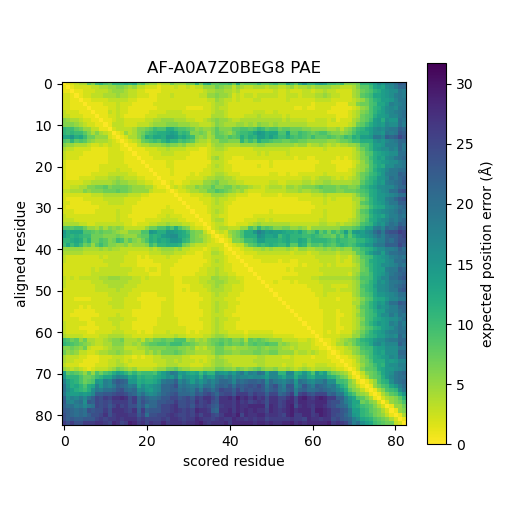ATOM 628 N N . GLY A 1 76 ? 12.983 1.035 18.150 1.00 55.34 76 GLY A N 1
ATOM 629 C CA . GLY A 1 76 ? 13.929 0.221 18.925 1.00 55.34 76 GLY A CA 1
ATOM 630 C C . GLY A 1 76 ? 14.600 -0.790 17.996 1.00 55.34 76 GLY A C 1
ATOM 631 O O . GLY A 1 76 ? 14.153 -1.912 17.828 1.00 55.34 76 GLY A O 1
ATOM 632 N N . GLY A 1 77 ? 15.584 -0.385 17.197 1.00 52.44 77 GLY A N 1
ATOM 633 C CA . GLY A 1 77 ? 16.933 -0.224 17.727 1.00 52.44 77 GLY A CA 1
ATOM 634 C C . GLY A 1 77 ? 17.576 -1.605 17.811 1.00 52.44 77 GLY A C 1
ATOM 635 O O . GLY A 1 77 ? 17.347 -2.315 18.777 1.00 52.44 77 GLY A O 1
ATOM 636 N N . TRP A 1 78 ? 18.326 -1.984 16.771 1.00 55.72 78 TRP A N 1
ATOM 637 C CA . TRP A 1 78 ? 19.129 -3.206 16.711 1.00 55.72 78 TRP A CA 1
ATOM 638 C C . TRP A 1 78 ? 19.776 -3.507 18.070 1.00 55.72 78 TRP A C 1
ATOM 640 O O . TRP A 1 78 ? 20.725 -2.828 18.457 1.00 55.72 78 TRP A O 1
ATOM 650 N N . THR A 1 79 ? 19.289 -4.515 18.790 1.00 57.72 79 THR A N 1
ATOM 651 C CA . THR A 1 79 ? 20.094 -5.136 19.840 1.00 57.72 79 THR A CA 1
ATOM 652 C C . THR A 1 79 ? 21.108 -6.004 19.111 1.00 57.72 79 THR A C 1
ATOM 654 O O . THR A 1 79 ? 20.779 -7.080 18.618 1.00 57.72 79 THR A O 1
ATOM 657 N N . LEU A 1 80 ? 22.320 -5.481 18.930 1.00 63.06 80 LEU A N 1
ATOM 658 C CA . LEU A 1 80 ? 23.438 -6.299 18.475 1.00 63.06 80 LEU A CA 1
ATOM 659 C C . LEU A 1 80 ? 23.690 -7.385 19.536 1.00 63.06 80 LEU A C 1
ATOM 661 O O . LEU A 1 80 ? 23.658 -7.061 20.728 1.00 63.06 80 LEU A O 1
ATOM 665 N N . PRO A 1 81 ? 23.926 -8.651 19.152 1.00 60.72 81 PRO A N 1
ATOM 666 C CA . PRO A 1 81 ? 24.397 -9.647 20.102 1.00 60.72 81 PRO A CA 1
ATOM 667 C C . PRO A 1 81 ? 25.769 -9.204 20.622 1.00 60.72 81 PRO A C 1
ATOM 669 O O . PRO A 1 81 ? 26.674 -8.921 19.838 1.00 60.72 81 PRO A O 1
ATOM 672 N N . ASN A 1 82 ? 25.886 -9.084 21.944 1.00 62.78 82 ASN A N 1
ATOM 673 C CA . ASN A 1 82 ? 27.145 -8.790 22.618 1.00 62.78 82 ASN A CA 1
ATOM 674 C C . ASN A 1 82 ? 28.080 -9.996 22.424 1.00 62.78 82 ASN A C 1
ATOM 676 O O . ASN A 1 82 ? 27.661 -11.124 22.696 1.00 62.78 82 ASN A O 1
ATOM 680 N N . THR A 1 83 ? 29.287 -9.755 21.912 1.00 64.62 83 THR A N 1
ATOM 681 C CA . THR A 1 83 ? 30.362 -10.757 21.823 1.00 64.62 83 THR A CA 1
ATOM 682 C C . THR A 1 83 ? 30.898 -11.092 23.208 1.00 64.62 83 THR A C 1
ATOM 684 O O . THR A 1 83 ? 31.011 -10.153 24.031 1.00 64.62 83 THR A O 1
#

Radius of gyration: 14.62 Å; Cα contacts (8 Å, |Δi|>4): 154; chains: 1; bounding box: 44×25×36 Å

pLDDT: mean 86.69, std 13.87, range [49.81, 98.31]

Foldseek 3Di:
DAWQWKKWLPDDFQAQIWMWTWGDDPQKIKIWIFGGPPPTDIDMDIDRDPVVNVVVVVVVPPDDGRMDIDGDDPPDDDPDPDD

Organism: NCBI:txid1287877

Mean predicted aligned error: 7.14 Å

Solvent-accessible surface area (backbone atoms only — not comparable to full-atom values): 4853 Å² total; per-residue (Å²): 118,47,76,71,44,34,35,34,36,79,45,80,54,61,79,67,13,35,40,40,36,38,30,39,40,94,75,35,25,38,36,36,42,29,46,13,51,96,88,32,56,74,48,80,48,79,32,80,38,69,66,63,40,50,51,51,48,53,60,70,60,58,67,94,57,59,70,40,80,49,75,68,77,64,95,73,6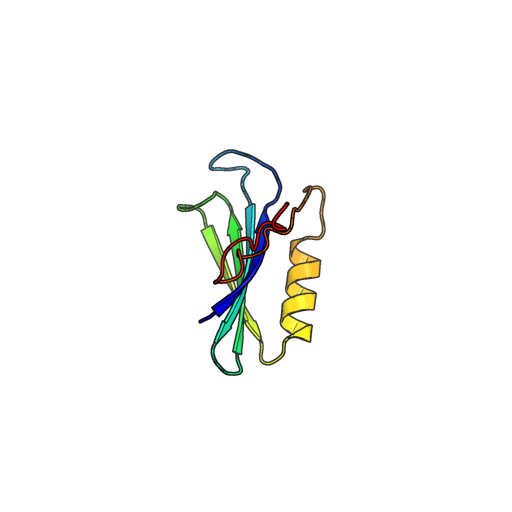9,87,80,71,84,82,130

Sequence (83 aa):
MEQRKHWWNGKWGRLARRDVFLRVDADRWHVEQRAGGAEGISRFYEYGSADEAEDTVRALLDGPDTWRELSPRPPGGWTLPNT